Protein AF-A0A920IAS3-F1 (afdb_monomer_lite)

Sequence (95 aa):
MEGQLGTFKVELSKNYSALLIDTPMRLSALLSLCSLLEITLPEREPQEKLWDASKALLDILSLSENENEWLSFFIKWELGLLRELGFALKLNVVV

Secondary structure (DSSP, 8-state):
------------S--SHHHHTT-HHHHHHHHHHHHHHHHHPPTT---HHHHHHHHHHHHHHHH-S-HHHHHHHHHHHHHHHHHHTT---------

pLDDT: mean 79.46, std 14.19, range [32.09, 92.88]

Structure (mmCIF, N/CA/C/O backbone):
data_AF-A0A920IAS3-F1
#
_entry.id   AF-A0A920IAS3-F1
#
loop_
_atom_site.group_PDB
_atom_site.id
_atom_site.type_symbol
_atom_site.label_atom_id
_atom_site.label_alt_id
_atom_site.label_comp_id
_atom_site.label_asym_id
_atom_site.label_entity_id
_atom_site.label_seq_id
_atom_site.pdbx_PDB_ins_code
_atom_site.Cartn_x
_atom_site.Cartn_y
_atom_site.Cartn_z
_atom_site.occupancy
_atom_site.B_iso_or_equiv
_atom_site.auth_seq_id
_atom_site.auth_comp_id
_atom_site.auth_asym_id
_atom_site.auth_atom_id
_atom_site.pdbx_PDB_model_num
ATOM 1 N N . MET A 1 1 ? -6.483 -16.991 32.881 1.00 44.69 1 MET A N 1
ATOM 2 C CA . MET A 1 1 ? -6.623 -17.949 31.766 1.00 44.69 1 MET A CA 1
ATOM 3 C C . MET A 1 1 ? -6.205 -17.211 30.517 1.00 44.69 1 MET A C 1
ATOM 5 O O . MET A 1 1 ? -6.943 -16.364 30.035 1.00 44.69 1 MET A O 1
ATOM 9 N N . GLU A 1 2 ? -4.952 -17.414 30.130 1.00 48.19 2 GLU A N 1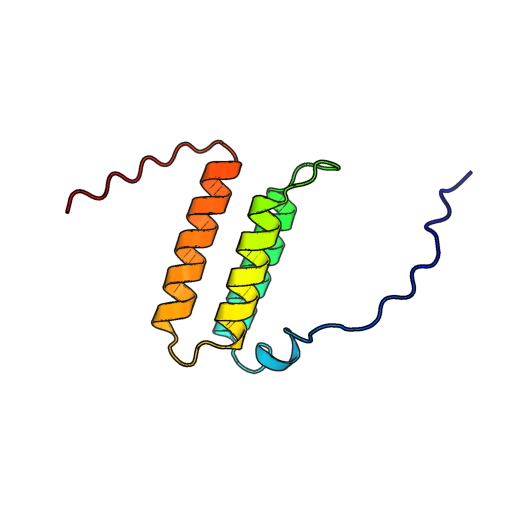
ATOM 10 C CA . GLU A 1 2 ? -4.303 -16.742 29.008 1.00 48.19 2 GLU A CA 1
ATOM 11 C C . GLU A 1 2 ? -4.940 -17.226 27.703 1.00 48.19 2 GLU A C 1
ATOM 13 O O . GLU A 1 2 ? -5.135 -18.427 27.512 1.00 48.19 2 GLU A O 1
ATOM 18 N N . GLY A 1 3 ? -5.352 -16.285 26.852 1.00 53.91 3 GLY A N 1
ATOM 19 C CA . GLY A 1 3 ? -6.059 -16.573 25.611 1.00 53.91 3 GLY A CA 1
ATOM 20 C C . GLY A 1 3 ? -5.220 -17.464 24.702 1.00 53.91 3 GLY A C 1
ATOM 21 O O . GLY A 1 3 ? -4.206 -17.028 24.166 1.00 53.91 3 GLY A O 1
ATOM 22 N N . GLN A 1 4 ? -5.654 -18.710 24.518 1.00 56.22 4 GLN A N 1
ATOM 23 C CA . GLN A 1 4 ? -5.135 -19.582 23.473 1.00 56.22 4 GLN A CA 1
ATOM 24 C C . GLN A 1 4 ? -5.478 -18.960 22.115 1.00 56.22 4 GLN A C 1
ATOM 26 O O . GLN A 1 4 ? -6.587 -19.117 21.606 1.00 56.22 4 GLN A O 1
ATOM 31 N N . LEU A 1 5 ? -4.523 -18.236 21.531 1.00 63.03 5 LEU A N 1
ATOM 32 C CA . LEU A 1 5 ? -4.516 -17.944 20.102 1.00 63.03 5 LEU A CA 1
ATOM 33 C C . LEU A 1 5 ? -4.537 -19.297 19.381 1.00 63.03 5 LEU A C 1
ATOM 35 O O . LEU A 1 5 ? -3.587 -20.074 19.478 1.00 63.03 5 LEU A O 1
ATOM 39 N N . GLY A 1 6 ? -5.664 -19.620 18.742 1.00 68.06 6 GLY A N 1
ATOM 40 C CA . GLY A 1 6 ? -5.825 -20.859 17.985 1.00 68.06 6 GLY A CA 1
ATOM 41 C C . GLY A 1 6 ? -4.713 -21.029 16.947 1.00 68.06 6 GLY A C 1
ATOM 42 O O . GLY A 1 6 ? -4.151 -20.057 16.445 1.00 68.06 6 GLY A O 1
ATOM 43 N N . THR A 1 7 ? -4.367 -22.272 16.622 1.00 71.44 7 THR A N 1
ATOM 44 C CA . THR A 1 7 ? -3.361 -22.543 15.591 1.00 71.44 7 THR A CA 1
ATOM 45 C C . THR A 1 7 ? -3.980 -22.328 14.213 1.00 71.44 7 THR A C 1
ATOM 47 O O . THR A 1 7 ? -4.837 -23.099 13.786 1.00 71.44 7 THR A O 1
ATOM 50 N N . PHE A 1 8 ? -3.536 -21.293 13.505 1.00 67.50 8 PHE A N 1
ATOM 51 C CA . PHE A 1 8 ? -3.900 -21.066 12.109 1.00 67.50 8 PHE A CA 1
ATOM 52 C C . PHE A 1 8 ? -2.791 -21.598 11.202 1.00 67.50 8 PHE A C 1
ATOM 54 O O . PHE A 1 8 ? -1.632 -21.206 11.327 1.00 67.50 8 PHE A O 1
ATOM 61 N N . LYS A 1 9 ? -3.146 -22.492 10.276 1.00 72.75 9 LYS A N 1
ATOM 62 C CA . LYS A 1 9 ? -2.264 -22.904 9.182 1.00 72.75 9 LYS A CA 1
ATOM 63 C C . LYS A 1 9 ? -2.656 -22.097 7.950 1.00 72.75 9 LYS A C 1
ATOM 65 O O . LYS A 1 9 ? -3.741 -22.295 7.412 1.00 72.75 9 LYS A O 1
ATOM 70 N N . VAL A 1 10 ? -1.793 -21.175 7.545 1.00 75.81 10 VAL A N 1
ATOM 71 C CA . VAL A 1 10 ? -2.004 -20.325 6.368 1.00 75.81 10 VAL A CA 1
ATOM 72 C C . VAL A 1 10 ? -1.032 -20.763 5.282 1.00 75.81 10 VAL A C 1
ATOM 74 O O . VAL A 1 10 ? 0.148 -20.982 5.556 1.00 75.81 10 VAL A O 1
ATOM 77 N N . GLU A 1 11 ? -1.529 -20.910 4.059 1.00 79.88 11 GLU A N 1
ATOM 78 C CA . GLU A 1 11 ? -0.697 -21.149 2.882 1.00 79.88 11 GLU A CA 1
ATOM 79 C C . GLU A 1 11 ? -0.435 -19.836 2.146 1.00 79.88 11 GLU A C 1
ATOM 81 O O . GLU A 1 11 ? -1.279 -18.936 2.105 1.00 79.88 11 GLU A O 1
ATOM 86 N N . LEU A 1 12 ? 0.763 -19.713 1.574 1.00 80.69 12 LEU A N 1
ATOM 87 C CA . LEU A 1 12 ? 1.165 -18.512 0.858 1.00 80.69 12 LEU A CA 1
ATOM 88 C C . LEU A 1 12 ? 0.395 -18.421 -0.463 1.00 80.69 12 LEU A C 1
ATOM 90 O O . LEU A 1 12 ? 0.686 -19.148 -1.407 1.00 80.69 12 LEU A O 1
ATOM 94 N N . SER A 1 13 ? -0.573 -17.508 -0.537 1.00 83.12 13 SER A N 1
ATOM 95 C CA . SER A 1 13 ? -1.351 -17.294 -1.763 1.00 83.12 13 SER A CA 1
ATOM 96 C C . SER A 1 13 ? -0.564 -16.507 -2.817 1.00 83.12 13 SER A C 1
ATOM 98 O O . SER A 1 13 ? -0.532 -16.894 -3.983 1.00 83.12 13 SER A O 1
ATOM 100 N N . LYS A 1 14 ? 0.100 -15.415 -2.417 1.00 80.31 14 LYS A N 1
ATOM 101 C CA . LYS A 1 14 ? 0.923 -14.586 -3.305 1.00 80.31 14 LYS A CA 1
ATOM 102 C C . LYS A 1 14 ? 2.123 -14.027 -2.550 1.00 80.31 14 LYS A C 1
ATOM 104 O O . LYS A 1 14 ? 1.985 -13.566 -1.419 1.00 80.31 14 LYS A O 1
ATOM 109 N N . ASN A 1 15 ? 3.294 -14.064 -3.184 1.00 82.00 15 ASN A N 1
ATOM 110 C CA . ASN A 1 15 ? 4.534 -13.549 -2.611 1.00 82.00 15 ASN A CA 1
ATOM 111 C C . ASN A 1 15 ? 4.877 -12.175 -3.203 1.00 82.00 15 ASN A C 1
ATOM 113 O O . ASN A 1 15 ? 5.500 -12.089 -4.257 1.00 82.00 15 ASN A O 1
ATOM 117 N N . TYR A 1 16 ? 4.463 -11.103 -2.527 1.00 81.31 16 TYR A N 1
ATOM 118 C CA . TYR A 1 16 ? 4.822 -9.740 -2.933 1.00 81.31 16 TYR A CA 1
ATOM 119 C C . TYR A 1 16 ? 6.278 -9.404 -2.600 1.00 81.31 1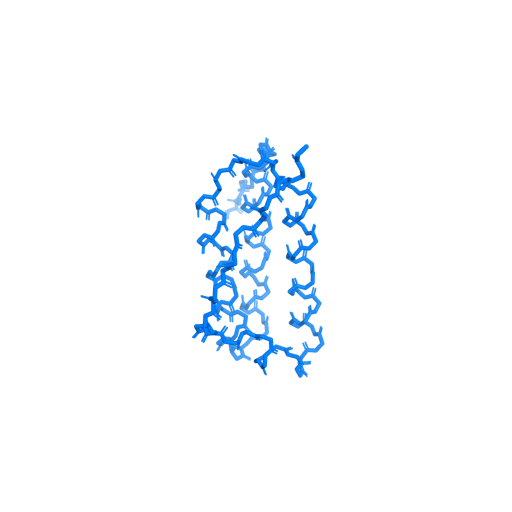6 TYR A C 1
ATOM 121 O O . TYR A 1 16 ? 6.938 -8.721 -3.373 1.00 81.31 16 TYR A O 1
ATOM 129 N N . SER A 1 17 ? 6.812 -9.913 -1.487 1.00 77.19 17 SER A N 1
ATOM 130 C CA . SER A 1 17 ? 8.177 -9.613 -1.041 1.00 77.19 17 SER A CA 1
ATOM 131 C C . SER A 1 17 ? 9.226 -10.044 -2.064 1.00 77.19 17 SER A C 1
ATOM 133 O O . SER A 1 17 ? 10.119 -9.264 -2.376 1.00 77.19 17 SER A O 1
ATOM 135 N N . ALA A 1 18 ? 9.078 -11.236 -2.648 1.00 81.88 18 ALA A N 1
ATOM 136 C CA . ALA A 1 18 ? 9.980 -11.737 -3.685 1.00 81.88 18 ALA A CA 1
ATOM 137 C C . ALA A 1 18 ? 10.027 -10.840 -4.934 1.00 81.88 18 ALA A C 1
ATOM 139 O O . ALA A 1 18 ? 11.040 -10.815 -5.619 1.00 81.88 18 ALA A O 1
ATOM 140 N N . LEU A 1 19 ? 8.953 -10.099 -5.221 1.00 82.00 19 LEU A N 1
ATOM 141 C CA . LEU A 1 19 ? 8.860 -9.218 -6.388 1.00 82.00 19 LEU A CA 1
ATOM 142 C C . LEU A 1 19 ? 9.362 -7.794 -6.107 1.00 82.00 19 LEU A C 1
ATOM 144 O O . LEU A 1 19 ? 9.616 -7.040 -7.040 1.00 82.00 19 LEU A O 1
ATOM 148 N N . LEU A 1 20 ? 9.471 -7.402 -4.834 1.00 82.69 20 LEU A N 1
ATOM 149 C CA . LEU A 1 20 ? 9.764 -6.022 -4.431 1.00 82.69 20 LEU A CA 1
ATOM 150 C C . LEU A 1 20 ? 11.145 -5.862 -3.781 1.00 82.69 20 LEU A C 1
ATOM 152 O O . LEU A 1 20 ? 11.663 -4.747 -3.746 1.00 82.69 20 LEU A O 1
ATOM 156 N N . ILE A 1 21 ? 11.745 -6.947 -3.277 1.00 84.00 21 ILE A N 1
ATOM 157 C CA . ILE A 1 21 ? 12.984 -6.904 -2.483 1.00 84.00 21 ILE A CA 1
ATOM 158 C C . ILE A 1 21 ? 14.199 -6.381 -3.259 1.00 84.00 21 ILE A C 1
ATOM 160 O O . ILE A 1 21 ? 15.048 -5.717 -2.671 1.00 84.00 21 ILE A O 1
ATOM 164 N N . ASP A 1 22 ? 14.249 -6.607 -4.574 1.00 84.31 22 ASP A N 1
ATOM 165 C CA . ASP A 1 22 ? 15.361 -6.170 -5.427 1.00 84.31 22 ASP A CA 1
ATOM 166 C C . ASP A 1 22 ? 15.311 -4.672 -5.770 1.00 84.31 22 ASP A C 1
ATOM 168 O O . ASP A 1 22 ? 16.281 -4.119 -6.284 1.00 84.31 22 ASP A O 1
ATOM 172 N N . THR A 1 23 ? 14.192 -3.989 -5.491 1.00 86.81 23 THR A N 1
ATOM 173 C CA . THR A 1 23 ? 14.012 -2.565 -5.808 1.00 86.81 23 THR A CA 1
ATOM 174 C C . THR A 1 23 ? 13.906 -1.730 -4.524 1.00 86.81 23 THR A C 1
ATOM 176 O O . THR A 1 23 ? 12.831 -1.679 -3.916 1.00 86.81 23 THR A O 1
ATOM 179 N N . PRO A 1 24 ? 14.964 -0.992 -4.125 1.00 88.81 24 PRO A N 1
ATOM 180 C CA . PRO A 1 24 ? 14.994 -0.232 -2.869 1.00 88.81 24 PRO A CA 1
ATOM 181 C C . PRO A 1 24 ? 13.827 0.750 -2.704 1.00 88.81 24 PRO A C 1
ATOM 183 O O . PRO A 1 24 ? 13.291 0.920 -1.607 1.00 88.81 24 PRO A O 1
ATOM 186 N N . MET A 1 25 ? 13.403 1.375 -3.805 1.00 88.19 25 MET A N 1
ATOM 187 C CA . M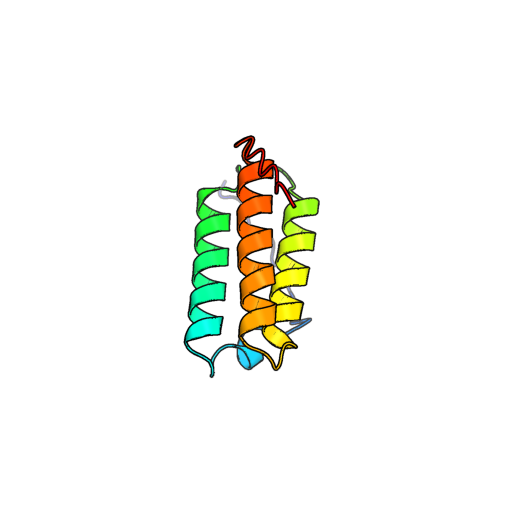ET A 1 25 ? 12.314 2.350 -3.808 1.00 88.19 25 MET A CA 1
ATOM 188 C C . MET A 1 25 ? 10.952 1.694 -3.536 1.00 88.19 25 MET A C 1
ATOM 190 O O . MET A 1 25 ? 10.177 2.182 -2.716 1.00 88.19 25 MET A O 1
ATOM 194 N N . ARG A 1 26 ? 10.677 0.540 -4.158 1.00 88.56 26 ARG A N 1
ATOM 195 C CA . ARG A 1 26 ? 9.433 -0.215 -3.930 1.00 88.56 26 ARG A CA 1
ATOM 196 C C . ARG A 1 26 ? 9.386 -0.808 -2.527 1.00 88.56 26 ARG A C 1
ATOM 198 O O . ARG A 1 26 ? 8.328 -0.814 -1.902 1.00 88.56 26 ARG A O 1
ATOM 205 N N . LEU A 1 27 ? 10.530 -1.260 -2.015 1.00 89.25 27 LEU A N 1
ATOM 206 C CA . LEU A 1 27 ? 10.641 -1.735 -0.640 1.00 89.25 27 LEU A CA 1
ATOM 207 C C . LEU A 1 27 ? 10.359 -0.607 0.363 1.00 89.25 27 LEU A C 1
ATOM 209 O O . LEU A 1 27 ? 9.603 -0.804 1.310 1.00 89.25 27 LEU A O 1
ATOM 213 N N . SER A 1 28 ? 10.899 0.588 0.118 1.00 90.56 28 SER A N 1
ATOM 214 C CA . SER A 1 28 ? 10.608 1.780 0.927 1.00 90.56 28 SER A CA 1
ATOM 215 C C . SER A 1 28 ? 9.119 2.141 0.899 1.00 90.56 28 SER A C 1
ATOM 217 O O . SER A 1 28 ? 8.544 2.441 1.943 1.00 90.56 28 SER A O 1
ATOM 219 N N . ALA A 1 29 ? 8.468 2.052 -0.267 1.00 90.38 29 ALA A N 1
ATOM 220 C CA . ALA A 1 29 ? 7.028 2.279 -0.398 1.00 90.38 29 ALA A CA 1
ATOM 221 C C . ALA A 1 29 ? 6.204 1.248 0.395 1.00 90.38 29 ALA A C 1
ATOM 223 O O . ALA A 1 29 ? 5.273 1.620 1.106 1.00 90.38 29 ALA A O 1
ATOM 224 N N . LEU A 1 30 ? 6.577 -0.036 0.334 1.00 91.00 30 LEU A N 1
ATOM 225 C CA . LEU A 1 30 ? 5.942 -1.095 1.123 1.00 91.00 30 LEU A CA 1
ATOM 226 C C . LEU A 1 30 ? 6.085 -0.847 2.631 1.00 91.00 30 LEU A C 1
ATOM 228 O O . LEU A 1 30 ? 5.109 -0.975 3.365 1.00 91.00 30 LEU A O 1
ATOM 232 N N . LEU A 1 31 ? 7.285 -0.475 3.088 1.00 91.75 31 LEU A N 1
ATOM 233 C CA . LEU A 1 31 ? 7.531 -0.143 4.493 1.00 91.75 31 LEU A CA 1
ATOM 234 C C . LEU A 1 31 ? 6.680 1.050 4.939 1.00 91.75 31 LEU A C 1
ATOM 236 O O . LEU A 1 31 ? 6.022 0.967 5.971 1.00 91.75 31 LEU A O 1
ATOM 240 N N . SER A 1 32 ? 6.641 2.116 4.133 1.00 92.44 32 SER A N 1
ATOM 241 C CA . SER A 1 32 ? 5.812 3.295 4.401 1.00 92.44 32 SER A CA 1
ATOM 242 C C . SER A 1 32 ? 4.331 2.927 4.525 1.00 92.44 32 SER A C 1
ATOM 244 O O . SER A 1 32 ? 3.689 3.284 5.509 1.00 92.44 32 SER A O 1
ATOM 246 N N . LEU A 1 33 ? 3.803 2.134 3.585 1.00 92.44 33 LEU A N 1
ATOM 247 C CA . LEU A 1 33 ? 2.422 1.651 3.624 1.00 92.44 33 LEU A CA 1
ATOM 248 C C . LEU A 1 33 ? 2.118 0.882 4.915 1.00 92.44 33 LEU A C 1
ATOM 250 O O . LEU A 1 33 ? 1.112 1.161 5.562 1.00 92.44 33 LEU A O 1
ATOM 254 N N . CYS A 1 34 ? 2.985 -0.055 5.309 1.00 91.31 34 CYS A N 1
ATOM 255 C CA . CYS A 1 34 ? 2.805 -0.824 6.541 1.00 91.31 34 CYS A CA 1
ATOM 256 C C . CYS A 1 34 ? 2.806 0.077 7.782 1.00 91.31 34 CYS A C 1
ATOM 258 O O . CYS A 1 34 ? 1.911 -0.043 8.615 1.00 91.31 34 CYS A O 1
ATOM 260 N N . SER A 1 35 ? 3.763 1.003 7.885 1.00 92.06 35 SER A N 1
ATOM 261 C CA . SER A 1 35 ? 3.844 1.938 9.013 1.00 92.06 35 SER A CA 1
ATOM 262 C C . SER A 1 35 ? 2.642 2.880 9.078 1.00 92.06 35 SER A C 1
ATOM 264 O O . SER A 1 35 ? 2.118 3.135 10.159 1.00 92.06 35 SER A O 1
ATOM 266 N N . LEU A 1 36 ? 2.169 3.380 7.933 1.00 90.19 36 LEU A N 1
ATOM 267 C CA . LEU A 1 36 ? 0.978 4.224 7.880 1.00 90.19 36 LEU A CA 1
ATOM 268 C C . LEU A 1 36 ? -0.255 3.457 8.346 1.00 90.19 36 LEU A C 1
ATOM 270 O O . LEU A 1 36 ? -0.987 3.960 9.193 1.00 90.19 36 LEU A O 1
ATOM 274 N N . LEU A 1 37 ? -0.470 2.238 7.851 1.00 88.69 37 LEU A N 1
ATOM 275 C CA . LEU A 1 37 ? -1.585 1.396 8.282 1.00 88.69 37 LEU A CA 1
ATOM 276 C C . LEU A 1 37 ? -1.534 1.113 9.789 1.00 88.69 37 LEU A C 1
ATOM 278 O O . LEU A 1 37 ? -2.550 1.256 10.459 1.00 88.69 37 LEU A O 1
ATOM 282 N N . GLU A 1 38 ? -0.363 0.787 10.336 1.00 87.88 38 GLU A N 1
ATOM 283 C CA . GLU A 1 38 ? -0.182 0.524 11.770 1.00 87.88 38 GLU A CA 1
ATOM 284 C C . GLU A 1 38 ? -0.560 1.725 12.652 1.00 87.88 38 GLU A C 1
ATOM 286 O O . GLU A 1 38 ? -1.211 1.557 13.678 1.00 87.88 38 GLU A O 1
ATOM 291 N N . ILE A 1 39 ? -0.191 2.943 12.244 1.00 87.06 39 ILE A N 1
ATOM 292 C CA . ILE A 1 39 ? -0.460 4.168 13.016 1.00 87.06 39 ILE A CA 1
ATOM 293 C C . ILE A 1 39 ? -1.924 4.614 12.895 1.00 87.06 39 ILE A C 1
ATOM 295 O O . ILE A 1 39 ? -2.450 5.283 13.785 1.00 87.06 39 ILE A O 1
ATOM 299 N N . THR A 1 40 ? -2.571 4.303 11.773 1.00 83.62 40 THR A N 1
ATOM 300 C CA . THR A 1 40 ? -3.855 4.910 11.391 1.00 83.62 40 THR A CA 1
ATOM 301 C C . THR A 1 40 ? -5.056 3.994 11.593 1.00 83.62 40 THR A C 1
ATOM 303 O O . THR A 1 40 ? -6.173 4.493 11.732 1.00 83.62 40 THR A O 1
ATOM 306 N N . LEU A 1 41 ? -4.861 2.673 11.625 1.00 80.75 41 LEU A N 1
ATOM 307 C CA . LEU A 1 41 ? -5.955 1.720 11.778 1.00 80.75 41 LEU A CA 1
ATOM 308 C C . LEU A 1 41 ? -6.481 1.688 13.224 1.00 80.75 41 LEU A C 1
ATOM 310 O O . LEU A 1 41 ? -5.711 1.425 14.149 1.00 80.75 41 LEU A O 1
ATOM 314 N N . PRO A 1 42 ? -7.795 1.881 13.439 1.00 74.00 42 PRO A N 1
ATOM 315 C CA . PRO A 1 42 ? -8.406 1.656 14.742 1.00 74.00 42 PRO A CA 1
ATOM 316 C C . PRO A 1 42 ? -8.387 0.168 15.112 1.00 74.00 42 PRO A C 1
ATOM 318 O O . PRO A 1 42 ? -8.535 -0.720 14.267 1.00 74.00 42 PRO A O 1
ATOM 321 N N . GLU A 1 43 ? -8.248 -0.125 16.404 1.00 73.94 43 GLU A N 1
ATOM 322 C CA . GLU A 1 43 ? -8.315 -1.502 16.882 1.00 73.94 43 GLU A CA 1
ATOM 323 C C . GLU A 1 43 ? -9.720 -2.089 16.682 1.00 73.94 43 GLU A C 1
ATOM 325 O O . GLU A 1 43 ? -10.722 -1.516 17.108 1.00 73.94 43 GLU A O 1
ATOM 330 N N . ARG A 1 44 ? -9.778 -3.302 16.113 1.00 74.38 44 ARG A N 1
ATOM 331 C CA . ARG A 1 44 ? -10.985 -4.149 16.014 1.00 74.38 44 ARG A CA 1
ATOM 332 C C . ARG A 1 44 ? -12.118 -3.617 15.130 1.00 74.38 44 ARG A C 1
ATOM 334 O O . ARG A 1 44 ? -13.239 -4.111 15.248 1.00 74.38 44 ARG A O 1
ATOM 341 N N . GLU A 1 45 ? -11.838 -2.700 14.210 1.00 74.56 45 GLU A N 1
ATOM 342 C CA . GLU A 1 45 ? -12.819 -2.250 13.221 1.00 74.56 45 GLU A CA 1
ATOM 343 C C . GLU A 1 45 ? -12.422 -2.700 11.803 1.00 74.56 45 GLU A C 1
ATOM 345 O O . GLU A 1 45 ? -11.303 -2.430 11.360 1.00 74.56 45 GLU A O 1
ATOM 350 N N . PRO A 1 46 ? -13.297 -3.414 11.072 1.00 78.44 46 PRO A N 1
ATOM 351 C CA . PRO A 1 46 ? -12.989 -3.850 9.717 1.00 78.44 46 PRO A CA 1
ATOM 352 C C . PRO A 1 46 ? -12.995 -2.662 8.744 1.00 78.44 46 PRO A C 1
ATOM 354 O O . PRO A 1 46 ? -13.997 -1.968 8.601 1.00 78.44 46 PRO A O 1
ATOM 357 N N . GLN A 1 47 ? -11.885 -2.469 8.028 1.00 80.19 47 GLN A N 1
ATOM 358 C CA . GLN A 1 47 ? -11.708 -1.414 7.022 1.00 80.19 47 GLN A CA 1
ATOM 359 C C . GLN A 1 47 ? -11.610 -2.016 5.609 1.00 80.19 47 GLN A C 1
ATOM 361 O O . GLN A 1 47 ? -10.548 -2.024 4.987 1.00 80.19 47 GLN A O 1
ATOM 366 N N . GLU A 1 48 ? -12.723 -2.553 5.096 1.00 85.06 48 GLU A N 1
ATOM 367 C CA . GLU A 1 48 ? -12.764 -3.303 3.824 1.00 85.06 48 GLU A CA 1
ATOM 368 C C . GLU A 1 48 ? -12.275 -2.480 2.621 1.00 85.06 48 GLU A C 1
ATOM 370 O O . GLU A 1 48 ? -11.448 -2.943 1.839 1.00 85.06 48 GLU A O 1
ATOM 375 N N . LYS A 1 49 ? -12.709 -1.219 2.507 1.00 84.94 49 LYS A N 1
ATOM 376 C CA . LYS A 1 49 ? -12.313 -0.340 1.393 1.00 84.94 49 LYS A CA 1
ATOM 377 C C . LYS A 1 49 ? -10.815 -0.057 1.380 1.00 84.94 49 LYS A C 1
ATOM 379 O O . LYS A 1 49 ? -10.191 -0.054 0.320 1.00 84.94 49 LYS A O 1
ATOM 384 N N . LEU A 1 50 ? -10.245 0.200 2.557 1.00 86.38 50 LEU A N 1
ATOM 385 C CA . LEU A 1 50 ? -8.819 0.465 2.699 1.00 86.38 50 LEU A CA 1
ATOM 386 C C . LEU A 1 50 ? -8.003 -0.795 2.413 1.00 86.38 50 LEU A C 1
ATOM 388 O O . LEU A 1 50 ? -6.950 -0.712 1.779 1.00 86.38 50 LEU A O 1
ATOM 392 N N . TRP A 1 51 ? -8.501 -1.959 2.831 1.00 88.44 51 TRP A N 1
ATOM 393 C CA . TRP A 1 51 ? -7.897 -3.241 2.498 1.00 88.44 51 TRP A CA 1
ATOM 394 C C . TRP A 1 51 ? -7.862 -3.477 0.985 1.00 88.44 51 TRP A C 1
ATOM 396 O O . TRP A 1 51 ? -6.789 -3.741 0.440 1.00 88.44 51 TRP A O 1
ATOM 406 N N . ASP A 1 52 ? -8.987 -3.303 0.289 1.00 90.81 52 ASP A N 1
ATOM 407 C CA . ASP A 1 52 ? -9.056 -3.474 -1.165 1.00 90.81 52 ASP A CA 1
ATOM 408 C C . ASP A 1 52 ? -8.132 -2.493 -1.901 1.00 90.81 52 ASP A C 1
ATOM 410 O O . ASP A 1 52 ? -7.402 -2.885 -2.814 1.00 90.81 52 ASP A O 1
ATOM 414 N N . ALA A 1 53 ? -8.095 -1.230 -1.463 1.00 89.81 53 ALA A N 1
ATOM 415 C CA . ALA A 1 53 ? -7.197 -0.220 -2.018 1.00 89.81 53 ALA A CA 1
ATOM 416 C C . ALA A 1 53 ? -5.715 -0.565 -1.787 1.00 89.81 53 ALA A C 1
ATOM 418 O O . ALA A 1 53 ? -4.897 -0.421 -2.696 1.00 89.81 53 ALA A O 1
ATOM 419 N N . SER A 1 54 ? -5.365 -1.051 -0.593 1.00 90.94 54 SER A N 1
ATOM 420 C CA . SER A 1 54 ? -3.991 -1.447 -0.254 1.00 90.94 54 SER A CA 1
ATOM 421 C C . SER A 1 54 ? -3.560 -2.679 -1.045 1.00 90.94 54 SER A C 1
ATOM 423 O O . SER A 1 54 ? -2.449 -2.724 -1.567 1.00 90.94 54 SER A O 1
ATOM 425 N N . LYS A 1 55 ? -4.456 -3.657 -1.214 1.00 91.56 55 LYS A N 1
ATOM 426 C CA . LYS A 1 55 ? -4.211 -4.836 -2.048 1.00 91.56 55 LYS A CA 1
ATOM 427 C C . LYS A 1 55 ? -3.985 -4.451 -3.511 1.00 91.56 55 LYS A C 1
ATOM 429 O O . LYS A 1 55 ? -3.016 -4.911 -4.109 1.00 91.56 55 LYS A O 1
ATOM 434 N N . ALA A 1 56 ? -4.817 -3.566 -4.061 1.00 91.38 56 ALA A N 1
ATOM 435 C CA . ALA A 1 56 ? -4.644 -3.062 -5.422 1.00 91.38 56 ALA A CA 1
ATOM 436 C C . ALA A 1 56 ? -3.305 -2.325 -5.600 1.00 91.38 56 ALA A C 1
ATOM 438 O O . ALA A 1 56 ? -2.630 -2.507 -6.611 1.00 91.38 56 ALA A O 1
ATOM 439 N N . LEU A 1 57 ? -2.880 -1.538 -4.606 1.00 90.62 57 LEU A N 1
ATOM 440 C CA . LEU A 1 57 ? -1.575 -0.879 -4.623 1.00 90.62 57 LEU A CA 1
ATOM 441 C C . LEU A 1 57 ? -0.418 -1.890 -4.605 1.00 90.62 57 LEU A C 1
ATOM 443 O O . LEU A 1 57 ? 0.532 -1.724 -5.367 1.00 90.62 57 LEU A O 1
ATOM 447 N N . LEU A 1 58 ? -0.500 -2.953 -3.797 1.00 90.62 58 LEU A N 1
ATOM 448 C CA . LEU A 1 58 ? 0.496 -4.034 -3.791 1.00 90.62 58 LEU A CA 1
ATOM 449 C C . LEU A 1 58 ? 0.569 -4.759 -5.141 1.00 90.62 58 LEU A C 1
ATOM 451 O O . LEU A 1 58 ? 1.662 -5.071 -5.617 1.00 90.62 58 LEU A O 1
ATOM 455 N N . ASP A 1 59 ? -0.577 -4.989 -5.783 1.00 90.56 59 ASP A N 1
ATOM 456 C CA . ASP A 1 59 ? -0.634 -5.551 -7.132 1.00 90.56 59 ASP A CA 1
ATOM 457 C C . ASP A 1 59 ? 0.059 -4.631 -8.148 1.00 90.56 59 ASP A C 1
ATOM 459 O O . ASP A 1 59 ? 0.932 -5.093 -8.886 1.00 90.56 59 ASP A O 1
ATOM 463 N N . ILE A 1 60 ? -0.237 -3.328 -8.131 1.00 89.75 60 ILE A N 1
ATOM 464 C CA . ILE A 1 60 ? 0.385 -2.333 -9.020 1.00 89.75 60 ILE A CA 1
ATOM 465 C C . ILE A 1 60 ? 1.895 -2.227 -8.770 1.00 89.75 60 ILE A C 1
ATOM 467 O O . ILE A 1 60 ? 2.671 -2.250 -9.722 1.00 89.75 60 ILE A O 1
ATOM 471 N N . LEU A 1 61 ? 2.332 -2.180 -7.508 1.00 87.75 61 LEU A N 1
ATOM 472 C CA . LEU A 1 61 ? 3.753 -2.182 -7.139 1.00 87.75 61 LEU A CA 1
ATOM 473 C C . LEU A 1 61 ? 4.487 -3.416 -7.679 1.00 87.75 61 LEU A C 1
ATOM 475 O O . LEU A 1 61 ? 5.661 -3.326 -8.037 1.00 87.75 61 LEU A O 1
ATOM 479 N N . SER A 1 62 ? 3.806 -4.565 -7.741 1.00 86.38 62 SER A N 1
ATOM 480 C CA . SER A 1 62 ? 4.388 -5.818 -8.228 1.00 86.38 62 SER A CA 1
ATOM 481 C C . SER A 1 62 ? 4.405 -5.955 -9.755 1.00 86.38 62 SER A C 1
ATOM 483 O O . SER A 1 62 ? 5.294 -6.613 -10.283 1.00 86.38 62 SER A O 1
ATOM 485 N N . LEU A 1 63 ? 3.448 -5.342 -10.461 1.00 85.62 63 LEU A N 1
ATOM 486 C CA . LEU A 1 63 ? 3.255 -5.516 -11.907 1.00 85.62 63 LEU A CA 1
ATOM 487 C C . LEU A 1 63 ? 3.762 -4.340 -12.749 1.00 85.62 63 LEU A C 1
ATOM 489 O O . LEU A 1 63 ? 4.025 -4.518 -13.933 1.00 85.62 63 LEU A O 1
ATOM 493 N N . SER A 1 64 ? 3.874 -3.141 -12.173 1.00 81.44 64 SER A N 1
ATOM 494 C CA . SER A 1 64 ? 4.249 -1.947 -12.932 1.00 81.44 64 SER A CA 1
ATOM 495 C C . SER A 1 64 ? 5.705 -2.019 -13.381 1.00 81.44 64 SER A C 1
ATOM 497 O O . SER A 1 64 ? 6.609 -2.190 -12.562 1.00 81.44 64 SER A O 1
ATOM 499 N N . GLU A 1 65 ? 5.948 -1.831 -14.674 1.00 79.06 65 GLU A N 1
ATOM 500 C CA . GLU A 1 65 ? 7.296 -1.665 -15.236 1.00 79.06 65 GLU A CA 1
ATOM 501 C C . GLU A 1 65 ? 7.754 -0.199 -15.157 1.00 79.06 65 GLU A C 1
ATOM 503 O O . GLU A 1 65 ? 8.943 0.083 -15.028 1.00 79.06 65 GLU A O 1
ATOM 508 N N . ASN A 1 66 ? 6.803 0.741 -15.163 1.00 81.50 66 ASN A N 1
ATOM 509 C CA . ASN A 1 66 ? 7.054 2.177 -15.096 1.00 81.50 66 ASN A CA 1
ATOM 510 C C . ASN A 1 66 ? 7.069 2.669 -13.643 1.00 81.50 66 ASN A C 1
ATOM 512 O O . ASN A 1 66 ? 6.116 2.438 -12.890 1.00 81.50 66 ASN A O 1
ATOM 516 N N . GLU A 1 67 ? 8.128 3.383 -13.252 1.00 77.00 67 GLU A N 1
ATOM 517 C CA . GLU A 1 67 ? 8.257 3.906 -11.891 1.00 77.00 67 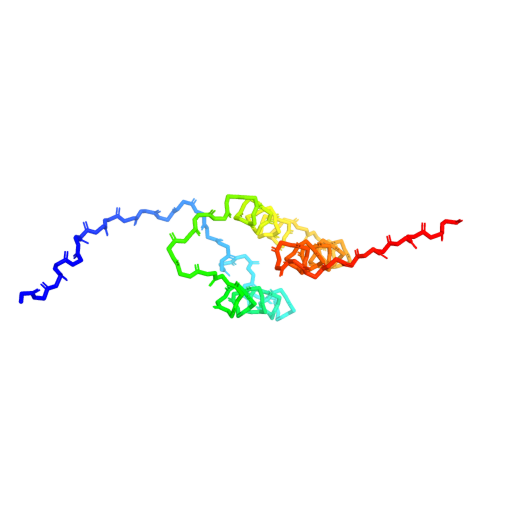GLU A CA 1
ATOM 518 C C . GLU A 1 67 ? 7.254 5.018 -11.554 1.00 77.00 67 GLU A C 1
ATOM 520 O O . GLU A 1 67 ? 6.740 5.085 -10.438 1.00 77.00 67 GLU A O 1
ATOM 525 N N . ASN A 1 68 ? 6.913 5.864 -12.526 1.00 82.12 68 ASN A N 1
ATOM 526 C CA . ASN A 1 68 ? 6.039 7.018 -12.293 1.00 82.12 68 ASN A CA 1
ATOM 527 C C . ASN A 1 68 ? 4.567 6.623 -12.094 1.00 82.12 68 ASN A C 1
ATOM 529 O O . ASN A 1 68 ? 3.801 7.337 -11.437 1.00 82.12 68 ASN A O 1
ATOM 533 N N . GLU A 1 69 ? 4.163 5.487 -12.662 1.00 85.19 69 GLU A N 1
ATOM 534 C CA . GLU A 1 69 ? 2.790 4.993 -12.577 1.00 85.19 69 GLU A CA 1
ATOM 535 C C . GLU A 1 69 ? 2.472 4.499 -11.170 1.00 85.19 69 GLU A C 1
ATOM 537 O O . GLU A 1 69 ? 1.550 5.021 -10.539 1.00 85.19 69 GLU A O 1
ATOM 542 N N . TRP A 1 70 ? 3.263 3.561 -10.636 1.00 87.44 70 TRP A N 1
ATOM 543 C CA . TRP A 1 70 ? 3.020 3.034 -9.292 1.00 87.44 70 TRP A CA 1
ATOM 544 C C . TRP A 1 70 ? 3.141 4.127 -8.226 1.00 87.44 70 TRP A C 1
ATOM 546 O O . TRP A 1 70 ? 2.362 4.130 -7.274 1.00 87.44 70 TRP A O 1
ATOM 556 N N . LEU A 1 71 ? 4.044 5.098 -8.411 1.00 89.75 71 LEU A N 1
ATOM 557 C CA . LEU A 1 71 ? 4.200 6.220 -7.486 1.00 89.75 71 LEU A CA 1
ATOM 558 C C . LEU A 1 71 ? 2.953 7.116 -7.469 1.00 89.75 71 LEU A C 1
ATOM 560 O O . LEU A 1 71 ? 2.481 7.513 -6.406 1.00 89.75 71 LEU A O 1
ATOM 564 N N . SER A 1 72 ? 2.358 7.381 -8.634 1.00 89.94 72 SER A N 1
ATOM 565 C CA . SER A 1 72 ? 1.101 8.135 -8.717 1.00 89.94 72 SER A CA 1
ATOM 566 C C . SER A 1 72 ? -0.053 7.411 -8.021 1.00 89.94 72 SER A C 1
ATOM 568 O O . SER A 1 72 ? -0.899 8.050 -7.391 1.00 89.94 72 SER A O 1
ATOM 570 N N . PHE A 1 73 ? -0.106 6.080 -8.117 1.00 90.62 73 PHE A N 1
ATOM 571 C CA . PHE A 1 73 ? -1.087 5.281 -7.381 1.00 90.62 73 PHE A CA 1
ATOM 572 C C . PHE A 1 73 ? -0.826 5.284 -5.875 1.00 90.62 73 PHE A C 1
ATOM 574 O O . PHE A 1 73 ? -1.783 5.390 -5.111 1.00 90.62 73 PHE A O 1
ATOM 581 N N . PHE A 1 74 ? 0.439 5.241 -5.457 1.00 91.31 74 PHE A N 1
ATOM 582 C CA . PHE A 1 74 ? 0.831 5.342 -4.053 1.00 91.31 74 PHE A CA 1
ATOM 583 C C . PHE A 1 74 ? 0.332 6.651 -3.426 1.00 91.31 74 PHE A C 1
ATOM 58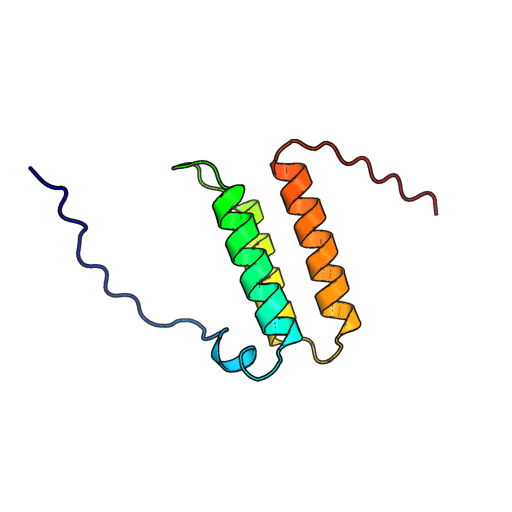5 O O . PHE A 1 74 ? -0.364 6.622 -2.416 1.00 91.31 74 PHE A O 1
ATOM 592 N N . ILE A 1 75 ? 0.554 7.789 -4.092 1.00 91.31 75 ILE A N 1
ATOM 593 C CA . ILE A 1 75 ? 0.076 9.101 -3.620 1.00 91.31 75 ILE A CA 1
ATOM 594 C C . ILE A 1 75 ? -1.459 9.138 -3.538 1.00 91.31 75 ILE A C 1
ATOM 596 O O . ILE A 1 75 ? -2.031 9.640 -2.570 1.00 91.31 75 ILE A O 1
ATOM 600 N N . LYS A 1 76 ? -2.165 8.597 -4.541 1.00 90.19 76 LYS A N 1
ATOM 601 C CA . LYS A 1 76 ? -3.639 8.519 -4.509 1.00 90.19 76 LYS A CA 1
ATOM 602 C C . LYS A 1 76 ? -4.143 7.651 -3.358 1.00 90.19 76 LYS A C 1
ATOM 604 O O . LYS A 1 76 ? -5.177 7.974 -2.776 1.00 90.19 76 LYS A O 1
ATOM 609 N N . TRP A 1 77 ? -3.433 6.573 -3.045 1.00 92.88 77 TRP A N 1
ATOM 610 C CA . TRP A 1 77 ? -3.740 5.716 -1.909 1.00 92.88 77 TRP A CA 1
ATOM 611 C C . TRP A 1 77 ? -3.542 6.458 -0.582 1.00 92.88 77 TRP A C 1
ATOM 613 O O . TRP A 1 77 ? -4.454 6.438 0.238 1.00 92.88 77 TRP A O 1
ATOM 623 N N . GLU A 1 78 ? -2.446 7.206 -0.406 1.00 90.62 78 GLU A N 1
ATOM 624 C CA . GLU A 1 78 ? -2.225 8.027 0.799 1.00 90.62 78 GLU A CA 1
ATOM 625 C C . GLU A 1 78 ? -3.326 9.081 0.982 1.00 90.62 78 GLU A C 1
ATOM 627 O O . GLU A 1 78 ? -3.856 9.266 2.077 1.00 90.62 78 GLU A O 1
ATOM 632 N N . LEU A 1 79 ? -3.743 9.736 -0.105 1.00 88.31 79 LEU A N 1
ATOM 633 C CA . LEU A 1 79 ? -4.881 10.658 -0.077 1.00 88.31 79 LEU A CA 1
ATOM 634 C C . LEU A 1 79 ? -6.190 9.949 0.296 1.00 88.31 79 LEU A C 1
ATOM 636 O O . LEU A 1 79 ? -7.024 10.524 0.995 1.00 88.31 79 LEU A O 1
ATOM 640 N N . GLY A 1 80 ? -6.384 8.713 -0.168 1.00 87.06 80 GLY A N 1
ATOM 641 C CA . GLY A 1 80 ? -7.503 7.861 0.228 1.00 87.06 80 GLY A CA 1
ATOM 642 C C . GLY A 1 80 ? -7.480 7.546 1.723 1.00 87.06 80 GLY A C 1
ATOM 643 O O . GLY A 1 80 ? -8.494 7.725 2.391 1.00 87.06 80 GLY A O 1
ATOM 644 N N . LEU A 1 81 ? -6.316 7.173 2.256 1.00 86.50 81 LEU A N 1
ATOM 645 C CA . LEU A 1 81 ? -6.116 6.912 3.680 1.00 86.50 81 LEU A CA 1
ATOM 646 C C . LEU A 1 81 ? -6.462 8.141 4.529 1.00 86.50 81 LEU A C 1
ATOM 648 O O . LEU A 1 81 ? -7.230 8.041 5.482 1.00 86.50 81 LEU A O 1
ATOM 652 N N . LEU A 1 82 ? -5.966 9.321 4.148 1.00 84.38 82 LEU A N 1
ATOM 653 C CA . LEU A 1 82 ? -6.285 10.573 4.842 1.00 84.38 82 LEU A CA 1
ATOM 654 C C . LEU A 1 82 ? -7.790 10.873 4.838 1.00 84.38 82 LEU A C 1
ATOM 656 O O . LEU A 1 82 ? -8.327 11.339 5.844 1.00 84.38 82 LEU A O 1
ATOM 660 N N . ARG A 1 83 ? -8.487 10.573 3.736 1.00 81.19 83 ARG A N 1
ATOM 661 C CA . ARG A 1 83 ? -9.945 10.734 3.656 1.00 81.19 83 ARG A CA 1
ATOM 662 C C . ARG A 1 83 ? -10.689 9.793 4.601 1.00 81.19 83 ARG A C 1
ATOM 664 O O . ARG A 1 83 ? -11.639 10.244 5.235 1.00 81.19 83 ARG A O 1
ATOM 671 N N . GLU A 1 84 ? -10.271 8.532 4.704 1.00 79.06 84 GLU A N 1
ATOM 672 C CA . GLU A 1 84 ? -10.880 7.565 5.632 1.00 79.06 84 GLU A CA 1
ATOM 673 C C . GLU A 1 84 ? -10.623 7.948 7.099 1.00 79.06 84 GLU A C 1
ATOM 675 O O . GLU A 1 84 ? -11.500 7.784 7.939 1.00 79.06 84 GLU A O 1
ATOM 680 N N . LEU A 1 85 ? -9.484 8.584 7.397 1.00 76.81 85 LEU A N 1
ATOM 681 C CA . LEU A 1 85 ? -9.185 9.152 8.720 1.00 76.81 85 LEU A CA 1
ATOM 682 C C . LEU A 1 85 ? -10.018 10.396 9.073 1.00 76.81 85 LEU A C 1
ATOM 684 O O . LEU A 1 85 ? -9.845 10.981 10.141 1.00 76.81 85 LEU A O 1
ATOM 688 N N . GLY A 1 86 ? -10.910 10.837 8.184 1.00 71.31 86 GLY A N 1
ATOM 689 C CA . GLY A 1 86 ? -11.746 12.014 8.402 1.00 71.31 86 GLY A CA 1
ATOM 690 C C . GLY A 1 86 ? -11.035 13.341 8.135 1.00 71.31 86 GLY A C 1
ATOM 691 O O . GLY A 1 86 ? -11.636 14.402 8.330 1.00 71.31 86 GLY A O 1
ATOM 692 N N . PHE A 1 87 ? -9.798 13.326 7.619 1.00 63.59 87 PHE A N 1
ATOM 693 C CA . PHE A 1 87 ? -9.194 14.527 7.053 1.00 63.59 87 PHE A CA 1
ATOM 694 C C . PHE A 1 87 ? -9.871 14.806 5.712 1.00 63.59 87 PHE A C 1
ATOM 696 O O . PHE A 1 87 ? -9.563 14.206 4.681 1.00 63.59 87 PHE A O 1
ATOM 703 N N . ALA A 1 88 ? -10.835 15.727 5.722 1.00 53.91 88 ALA A N 1
ATOM 704 C CA . ALA A 1 88 ? -11.531 16.188 4.529 1.00 53.91 88 ALA A CA 1
ATOM 705 C C . ALA A 1 88 ? -10.590 17.009 3.623 1.00 53.91 88 ALA A C 1
ATOM 707 O O . ALA A 1 88 ? -10.722 18.227 3.497 1.00 53.91 88 ALA A O 1
ATOM 708 N N . LEU A 1 89 ? -9.640 16.343 2.962 1.00 52.50 89 LEU A N 1
ATOM 709 C CA . LEU A 1 89 ? -8.857 16.913 1.872 1.00 52.50 89 LEU A CA 1
ATOM 710 C C . LEU A 1 89 ? -9.774 17.100 0.661 1.00 52.50 89 LEU A C 1
ATOM 712 O O . LEU A 1 89 ? -9.881 16.247 -0.220 1.00 52.50 89 LEU A O 1
ATOM 716 N N . LYS A 1 90 ? -10.458 18.248 0.612 1.00 4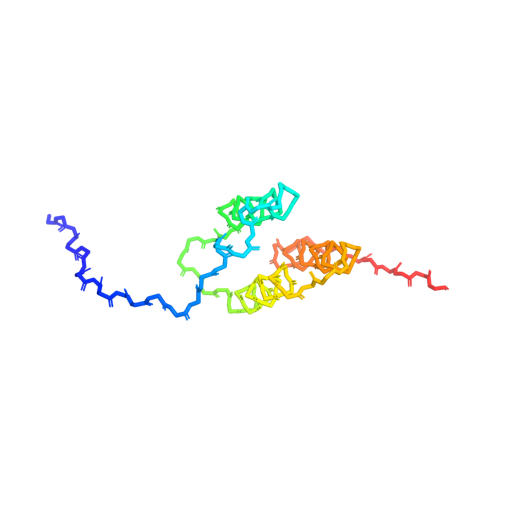8.72 90 LYS A N 1
ATOM 717 C CA . LYS A 1 90 ? -11.038 18.767 -0.629 1.00 48.72 90 LYS A CA 1
ATOM 718 C C . LYS A 1 90 ? -9.902 19.215 -1.546 1.00 48.72 90 LYS A C 1
ATOM 720 O O . LYS A 1 90 ? -9.574 20.396 -1.616 1.00 48.72 90 LYS A O 1
ATOM 725 N N . LEU A 1 91 ? -9.306 18.269 -2.264 1.00 50.84 91 LEU A N 1
ATOM 726 C CA . LEU A 1 91 ? -8.494 18.578 -3.436 1.00 50.84 91 LEU A CA 1
ATOM 727 C C . LEU A 1 91 ? -9.446 18.911 -4.588 1.00 50.84 91 LEU A C 1
ATOM 729 O O . LEU A 1 91 ? -9.775 18.065 -5.416 1.00 50.84 91 LEU A O 1
ATOM 733 N N . ASN A 1 92 ? -9.920 20.158 -4.616 1.00 42.38 92 ASN A N 1
ATOM 734 C CA . ASN A 1 92 ? -10.472 20.727 -5.836 1.00 42.38 92 ASN A CA 1
ATOM 735 C C . ASN A 1 92 ? -9.298 20.911 -6.804 1.00 42.38 92 ASN A C 1
ATOM 737 O O . ASN A 1 92 ? -8.595 21.917 -6.748 1.00 42.38 92 ASN A O 1
ATOM 741 N N . VAL A 1 93 ? -9.064 19.925 -7.669 1.00 43.34 93 VAL A N 1
ATOM 742 C CA . VAL A 1 93 ? -8.296 20.153 -8.893 1.00 43.34 93 VAL A CA 1
ATOM 743 C C . VAL A 1 93 ? -9.121 21.122 -9.736 1.00 43.34 93 VAL A C 1
ATOM 745 O O . VAL A 1 93 ? -10.158 20.755 -10.287 1.00 43.34 93 VAL A O 1
ATOM 748 N N . VAL A 1 94 ? -8.696 22.384 -9.767 1.00 32.09 94 VAL A N 1
ATOM 749 C CA . VAL A 1 94 ? -9.057 23.298 -10.849 1.00 32.09 94 VAL A CA 1
ATOM 750 C C . VAL A 1 94 ? -8.228 22.839 -12.043 1.00 32.09 94 VAL A C 1
ATOM 752 O O . VAL A 1 94 ? -7.003 22.952 -12.018 1.00 32.09 94 VAL A O 1
ATOM 755 N N . VAL A 1 95 ? -8.908 22.211 -13.004 1.00 37.88 95 VAL A N 1
ATOM 756 C CA . VAL A 1 95 ? -8.399 21.989 -14.364 1.00 37.88 95 VAL A CA 1
ATOM 757 C C . VAL A 1 95 ? -8.325 23.331 -15.077 1.00 37.88 95 VAL A C 1
ATOM 759 O O . VAL A 1 95 ? -9.285 24.119 -14.909 1.00 37.88 95 VAL A O 1
#

Radius of gyration: 16.19 Å; chains: 1; bounding box: 28×46×47 Å

Foldseek 3Di:
DDDPPDDDDDDPPDDLCVQQVVPPVLVVLVVVVVVLCVVQDDPPDDDPVLVVLVVVLSVCSRPDPDPVVSVVSSVVSVVVSCVVSVNPPPPPPPD